Protein AF-A0A950A2V6-F1 (afdb_monomer_lite)

Secondary structure (DSSP, 8-state):
--------------SSHHHHHHHHHHHHHHHHHHHHHHHHHHHHHHHHHHHHHHHT--TTTHHHHHHHHHHHHHHHHHHHHHHHHHHHHHHHHHHHHHHHHHTT-

Structure (mmCIF, N/CA/C/O backbone):
data_AF-A0A950A2V6-F1
#
_entry.id   AF-A0A950A2V6-F1
#
loop_
_atom_site.group_PDB
_atom_site.id
_atom_site.type_symbol
_atom_site.label_atom_id
_atom_site.label_alt_id
_atom_site.label_comp_id
_atom_site.label_asym_id
_atom_site.label_entity_id
_atom_site.label_seq_id
_atom_site.pdbx_PDB_ins_code
_atom_site.Cartn_x
_atom_site.Cartn_y
_atom_site.Cartn_z
_atom_site.occupancy
_atom_site.B_iso_or_equiv
_atom_site.auth_seq_id
_atom_site.auth_comp_id
_atom_site.auth_asym_id
_atom_site.auth_atom_id
_atom_site.pdbx_PDB_model_num
ATOM 1 N N . MET A 1 1 ? 24.498 -22.692 -69.849 1.00 41.06 1 MET A N 1
ATOM 2 C CA . MET A 1 1 ? 24.237 -21.245 -69.707 1.00 41.06 1 MET A CA 1
ATOM 3 C C . MET A 1 1 ? 23.191 -21.076 -68.625 1.00 41.06 1 MET A C 1
ATOM 5 O O . MET A 1 1 ? 22.105 -21.621 -68.764 1.00 41.06 1 MET A O 1
ATOM 9 N N . SER A 1 2 ? 23.584 -20.435 -67.528 1.00 45.19 2 SER A N 1
ATOM 10 C CA . SER A 1 2 ? 22.786 -20.214 -66.322 1.00 45.19 2 SER A CA 1
ATOM 11 C C . SER A 1 2 ? 21.973 -18.928 -66.437 1.00 45.19 2 SER A C 1
ATOM 13 O O . SER A 1 2 ? 22.534 -17.907 -66.823 1.00 45.19 2 SER A O 1
ATOM 15 N N . THR A 1 3 ? 20.718 -18.944 -65.993 1.00 41.50 3 THR A N 1
ATOM 16 C CA . THR A 1 3 ? 19.979 -17.732 -65.599 1.00 41.50 3 THR A CA 1
ATOM 17 C C . THR A 1 3 ? 19.255 -17.979 -64.277 1.00 41.50 3 THR A C 1
ATOM 19 O O . THR A 1 3 ? 18.092 -18.351 -64.195 1.00 41.50 3 THR A O 1
ATOM 22 N N . GLN A 1 4 ? 20.085 -17.844 -63.249 1.00 45.59 4 GLN A N 1
ATOM 23 C CA . GLN A 1 4 ? 19.878 -17.379 -61.880 1.00 45.59 4 GLN A CA 1
ATOM 24 C C . GLN A 1 4 ? 18.468 -16.867 -61.505 1.00 45.59 4 GLN A C 1
ATOM 26 O O . GLN A 1 4 ? 18.016 -15.825 -61.976 1.00 45.59 4 GLN A O 1
ATOM 31 N N . GLN A 1 5 ? 17.845 -17.572 -60.554 1.00 48.12 5 GLN A N 1
ATOM 32 C CA . GLN A 1 5 ? 16.835 -17.054 -59.626 1.00 48.12 5 GLN A CA 1
ATOM 33 C C . GLN A 1 5 ? 17.381 -15.834 -58.872 1.00 48.12 5 GLN A C 1
ATOM 35 O O . GLN A 1 5 ? 18.461 -15.898 -58.284 1.00 48.12 5 GLN A O 1
ATOM 40 N N . GLN A 1 6 ? 16.603 -14.755 -58.832 1.00 49.12 6 GLN A N 1
ATOM 41 C CA . GLN A 1 6 ? 16.772 -13.684 -57.855 1.00 49.12 6 GLN A CA 1
ATOM 42 C C . GLN A 1 6 ? 15.519 -13.620 -56.987 1.00 49.12 6 GLN A C 1
ATOM 44 O O . GLN A 1 6 ? 14.565 -12.899 -57.267 1.00 49.12 6 GLN A O 1
ATOM 49 N N . ASP A 1 7 ? 15.558 -14.402 -55.907 1.00 48.59 7 ASP A N 1
ATOM 50 C CA . ASP A 1 7 ? 14.864 -14.063 -54.675 1.00 48.59 7 ASP A CA 1
ATOM 51 C C . ASP A 1 7 ? 15.346 -12.680 -54.235 1.00 48.59 7 ASP A C 1
ATOM 53 O O . ASP A 1 7 ? 16.523 -12.458 -53.952 1.00 48.59 7 ASP A O 1
ATOM 57 N N . SER A 1 8 ? 14.439 -11.717 -54.197 1.00 45.47 8 SER A N 1
ATOM 58 C CA . SER A 1 8 ? 14.677 -10.423 -53.564 1.00 45.47 8 SER A CA 1
ATOM 59 C C . SER A 1 8 ? 13.497 -10.123 -52.661 1.00 45.47 8 SER A C 1
ATOM 61 O O . SER A 1 8 ? 12.698 -9.224 -52.899 1.00 45.47 8 SER A O 1
ATOM 63 N N . THR A 1 9 ? 13.394 -10.916 -51.592 1.00 48.78 9 THR A N 1
ATOM 64 C CA . THR A 1 9 ? 12.633 -10.526 -50.405 1.00 48.78 9 THR A CA 1
ATOM 65 C C . THR A 1 9 ? 13.363 -9.337 -49.790 1.00 48.78 9 THR A C 1
ATOM 67 O O . THR A 1 9 ? 14.371 -9.492 -49.102 1.00 48.78 9 THR A O 1
ATOM 70 N N . THR A 1 10 ? 12.893 -8.127 -50.083 1.00 50.31 10 THR A N 1
ATOM 71 C CA . THR A 1 10 ? 13.409 -6.900 -49.480 1.00 50.31 10 THR A CA 1
ATOM 72 C C . THR A 1 10 ? 13.184 -6.955 -47.971 1.00 50.31 10 THR A C 1
ATOM 74 O O . THR A 1 10 ? 12.055 -6.915 -47.479 1.00 50.31 10 THR A O 1
ATOM 77 N N . ALA A 1 11 ? 14.285 -7.087 -47.233 1.00 53.66 11 ALA A N 1
ATOM 78 C CA . ALA A 1 11 ? 14.301 -7.106 -45.785 1.00 53.66 11 ALA A CA 1
ATOM 79 C C . ALA A 1 11 ? 13.727 -5.799 -45.212 1.00 53.66 11 ALA A C 1
ATOM 81 O O . ALA A 1 11 ? 14.139 -4.685 -45.532 1.00 53.66 11 ALA A O 1
ATOM 82 N N . ARG A 1 12 ? 12.747 -5.991 -44.336 1.00 51.25 12 ARG A N 1
ATOM 83 C CA . ARG A 1 12 ? 11.987 -5.007 -43.565 1.00 51.25 12 ARG A CA 1
ATOM 84 C C . ARG A 1 12 ? 12.910 -4.128 -42.693 1.00 51.25 12 ARG A C 1
ATOM 86 O O . ARG A 1 12 ? 13.778 -4.678 -42.013 1.00 51.25 12 ARG A O 1
ATOM 93 N N . PRO A 1 13 ? 12.711 -2.796 -42.597 1.00 47.12 13 PRO A N 1
ATOM 94 C CA . PRO A 1 13 ? 13.529 -1.948 -41.731 1.00 47.12 13 PRO A CA 1
ATOM 95 C C . PRO A 1 13 ? 13.161 -2.183 -40.256 1.00 47.12 13 PRO A C 1
ATOM 97 O O . PRO A 1 13 ? 12.172 -1.661 -39.747 1.00 47.12 13 PRO A O 1
ATOM 100 N N . ALA A 1 14 ? 13.953 -2.996 -39.554 1.00 53.59 14 ALA A N 1
ATOM 101 C CA . ALA A 1 14 ? 13.721 -3.386 -38.158 1.00 53.59 14 ALA A CA 1
ATOM 102 C C . ALA A 1 14 ? 14.255 -2.384 -37.107 1.00 53.59 14 ALA A C 1
ATOM 104 O O . ALA A 1 14 ? 14.213 -2.658 -35.907 1.00 53.59 14 ALA A O 1
ATOM 105 N N . THR A 1 15 ? 14.769 -1.222 -37.517 1.00 54.09 15 THR A N 1
ATOM 106 C CA . THR A 1 15 ? 15.577 -0.351 -36.643 1.00 54.09 15 THR A CA 1
ATOM 107 C C . THR A 1 15 ? 14.808 0.773 -35.941 1.00 54.09 15 THR A C 1
ATOM 109 O O . THR A 1 15 ? 15.254 1.235 -34.896 1.00 54.09 15 THR A O 1
ATOM 112 N N . ARG A 1 16 ? 13.616 1.175 -36.412 1.00 52.47 16 ARG A N 1
ATOM 113 C CA . ARG A 1 16 ? 12.831 2.269 -35.785 1.00 52.47 16 ARG A CA 1
ATOM 114 C C . ARG A 1 16 ? 11.909 1.844 -34.634 1.00 52.47 16 ARG A C 1
ATOM 116 O O . ARG A 1 16 ? 11.445 2.693 -33.883 1.00 52.47 16 ARG A O 1
ATOM 123 N N . THR A 1 17 ? 11.635 0.551 -34.463 1.00 58.06 17 THR A N 1
ATOM 124 C CA . THR A 1 17 ? 10.598 0.073 -33.522 1.00 58.06 17 THR A CA 1
ATOM 125 C C . THR A 1 17 ? 11.103 -0.121 -32.087 1.00 58.06 17 THR A C 1
ATOM 127 O O . THR A 1 17 ? 10.324 -0.057 -31.141 1.00 58.06 17 THR A O 1
ATOM 130 N N . ARG A 1 18 ? 12.407 -0.363 -31.902 1.00 62.12 18 ARG A N 1
ATOM 131 C CA . ARG A 1 18 ? 13.021 -0.618 -30.586 1.00 62.12 18 ARG A CA 1
ATOM 132 C C . ARG A 1 18 ? 13.015 0.587 -29.626 1.00 62.12 18 ARG A C 1
ATOM 134 O O . ARG A 1 18 ? 12.655 0.370 -28.471 1.00 62.12 18 ARG A O 1
ATOM 141 N N . PRO A 1 19 ? 13.364 1.822 -30.040 1.00 68.88 19 PRO A N 1
ATOM 142 C CA . PRO A 1 19 ? 13.375 2.964 -29.120 1.00 68.88 19 PRO A CA 1
ATOM 143 C C . PRO A 1 19 ? 11.971 3.345 -28.640 1.00 68.88 19 PRO A C 1
ATOM 145 O O . PRO A 1 19 ? 11.788 3.629 -27.462 1.00 68.88 19 PRO A O 1
ATOM 148 N N . ARG A 1 20 ? 10.960 3.246 -29.513 1.00 77.88 20 ARG A N 1
ATOM 149 C CA . ARG A 1 20 ? 9.561 3.522 -29.158 1.00 77.88 20 ARG A CA 1
ATOM 150 C C . ARG A 1 20 ? 9.019 2.552 -28.104 1.00 77.88 20 ARG A C 1
ATOM 152 O O . ARG A 1 20 ? 8.434 2.989 -27.127 1.00 77.88 20 ARG A O 1
ATOM 159 N N . LYS A 1 21 ? 9.309 1.253 -28.243 1.00 81.62 21 LYS A N 1
ATOM 160 C CA . LYS A 1 21 ? 8.933 0.241 -27.240 1.00 81.62 21 LYS A CA 1
ATOM 161 C C . LYS A 1 21 ? 9.598 0.466 -25.880 1.00 81.62 21 LYS A C 1
ATOM 163 O O . LYS A 1 21 ? 8.987 0.198 -24.857 1.00 81.62 21 LYS A O 1
ATOM 168 N N . ARG A 1 22 ? 10.852 0.936 -25.854 1.00 80.81 22 ARG A N 1
ATOM 169 C CA . ARG A 1 22 ? 11.551 1.258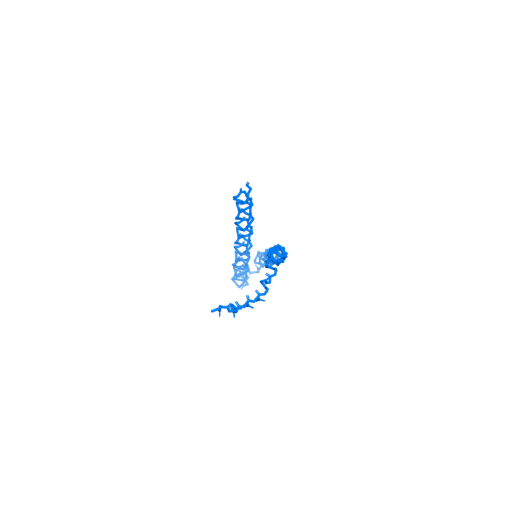 -24.596 1.00 80.81 22 ARG A CA 1
ATOM 170 C C . ARG A 1 22 ? 10.937 2.473 -23.901 1.00 80.81 22 ARG A C 1
ATOM 172 O O . ARG A 1 22 ? 10.790 2.440 -22.687 1.00 80.81 22 ARG A O 1
ATOM 179 N N . LEU A 1 23 ? 10.555 3.493 -24.670 1.00 80.75 23 LEU A N 1
ATOM 180 C CA . LEU A 1 23 ? 9.843 4.659 -24.149 1.00 80.75 23 LEU A CA 1
ATOM 181 C C . LEU A 1 23 ? 8.474 4.268 -23.571 1.00 80.75 23 LEU A C 1
ATOM 183 O O . LEU A 1 23 ? 8.193 4.592 -22.426 1.00 80.75 23 LEU A O 1
ATOM 187 N N . GLU A 1 24 ? 7.681 3.487 -24.310 1.00 85.94 24 GLU A N 1
ATOM 188 C CA . GLU A 1 24 ? 6.375 2.990 -23.845 1.00 85.94 24 GLU A CA 1
ATOM 189 C C . GLU A 1 24 ? 6.500 2.179 -22.539 1.00 85.94 24 GLU A C 1
ATOM 191 O O . GLU A 1 24 ? 5.691 2.333 -21.627 1.00 85.94 24 GLU A O 1
ATOM 196 N N . LEU A 1 25 ? 7.540 1.345 -22.404 1.00 86.38 25 LEU A N 1
ATOM 197 C CA . LEU A 1 25 ? 7.812 0.605 -21.166 1.00 86.38 25 LEU A CA 1
ATOM 198 C C . LEU A 1 25 ? 8.202 1.520 -19.998 1.00 86.38 25 LEU A C 1
ATOM 200 O O . LEU A 1 25 ? 7.766 1.276 -18.876 1.00 86.38 25 LEU A O 1
ATOM 204 N N . ALA A 1 26 ? 8.993 2.565 -20.247 1.00 85.44 26 ALA A N 1
ATOM 205 C CA . ALA A 1 26 ? 9.351 3.541 -19.220 1.00 85.44 26 ALA A CA 1
ATOM 206 C C . ALA A 1 26 ? 8.117 4.319 -18.733 1.00 85.44 26 ALA A C 1
ATOM 208 O O . ALA A 1 26 ? 7.920 4.466 -17.531 1.00 85.44 26 ALA A O 1
ATOM 209 N N . GLU A 1 27 ? 7.242 4.741 -19.648 1.00 88.19 27 GLU A N 1
ATOM 210 C CA . GLU A 1 27 ? 5.976 5.408 -19.319 1.00 88.19 27 GLU A CA 1
ATOM 211 C C . GLU A 1 27 ? 5.016 4.498 -18.536 1.00 88.19 27 GLU A C 1
ATOM 213 O O . GLU A 1 27 ? 4.295 4.958 -17.651 1.00 88.19 27 GLU A O 1
ATOM 218 N N . ILE A 1 28 ? 4.978 3.198 -18.847 1.00 91.50 28 ILE A N 1
ATOM 219 C CA . ILE A 1 28 ? 4.236 2.212 -18.045 1.00 91.50 28 ILE A CA 1
ATOM 220 C C . ILE A 1 28 ? 4.858 2.083 -16.650 1.00 91.50 28 ILE A C 1
ATOM 222 O O . ILE A 1 28 ? 4.127 2.098 -15.666 1.00 91.50 28 ILE A O 1
ATOM 226 N N . GLY A 1 29 ? 6.187 2.000 -16.552 1.00 91.81 29 GLY A N 1
ATOM 227 C CA . GLY A 1 29 ? 6.894 1.892 -15.275 1.00 91.81 29 GLY A CA 1
ATOM 228 C C . GLY A 1 29 ? 6.649 3.084 -14.346 1.00 91.81 29 GLY A C 1
ATOM 229 O O . GLY A 1 29 ? 6.373 2.878 -13.170 1.00 91.81 29 GLY A O 1
ATOM 230 N N . ILE A 1 30 ? 6.680 4.311 -14.879 1.00 91.00 30 ILE A N 1
ATOM 231 C CA . ILE A 1 30 ? 6.375 5.532 -14.112 1.00 91.00 30 ILE A CA 1
ATOM 232 C C . ILE A 1 30 ? 4.942 5.480 -13.577 1.00 91.00 30 ILE A C 1
ATOM 234 O O . ILE A 1 30 ? 4.733 5.664 -12.384 1.00 91.00 30 ILE A O 1
ATOM 238 N N . ARG A 1 31 ? 3.964 5.141 -14.428 1.00 95.19 31 ARG A N 1
ATOM 239 C CA . ARG A 1 31 ? 2.564 5.032 -13.993 1.00 95.19 31 ARG A CA 1
ATOM 240 C C . ARG A 1 31 ? 2.367 3.979 -12.906 1.00 95.19 31 ARG A C 1
ATOM 242 O O . ARG A 1 31 ? 1.652 4.239 -11.949 1.00 95.19 31 ARG A O 1
ATOM 249 N N . LEU A 1 32 ? 3.020 2.822 -13.021 1.00 96.12 32 LEU A N 1
ATOM 250 C CA . LEU A 1 32 ? 2.954 1.780 -11.993 1.00 96.12 32 LEU A CA 1
ATOM 251 C C . LEU A 1 32 ? 3.565 2.237 -10.662 1.00 96.12 32 LEU A C 1
ATOM 253 O O . LEU A 1 32 ? 3.025 1.911 -9.609 1.00 96.12 32 LEU A O 1
ATOM 257 N N . LEU A 1 33 ? 4.670 2.989 -10.698 1.00 96.44 33 LEU A N 1
ATOM 258 C CA . LEU A 1 33 ? 5.276 3.574 -9.499 1.00 96.44 33 LEU A CA 1
ATOM 259 C C . LEU A 1 33 ? 4.351 4.598 -8.837 1.00 96.44 33 LEU A C 1
ATOM 261 O O . LEU A 1 33 ? 4.157 4.534 -7.625 1.00 96.44 33 LEU A O 1
ATOM 265 N N . ASP A 1 34 ? 3.758 5.495 -9.624 1.00 97.50 34 ASP A N 1
ATOM 266 C CA . ASP A 1 34 ? 2.817 6.500 -9.124 1.00 97.50 34 ASP A CA 1
ATOM 267 C C . ASP A 1 34 ? 1.577 5.834 -8.508 1.00 97.50 34 ASP A C 1
ATOM 269 O O . ASP A 1 34 ? 1.166 6.174 -7.398 1.00 97.50 34 ASP A O 1
ATOM 273 N N . GLU A 1 35 ? 1.004 4.836 -9.187 1.00 98.06 35 GLU A N 1
ATOM 274 C CA . GLU A 1 35 ? -0.134 4.065 -8.679 1.00 98.06 35 GLU A CA 1
ATOM 275 C C . GLU A 1 35 ? 0.212 3.333 -7.375 1.00 98.06 35 GLU A C 1
ATOM 277 O O . GLU A 1 35 ? -0.545 3.414 -6.407 1.00 98.06 35 GLU A O 1
ATOM 282 N N . ALA A 1 36 ? 1.366 2.663 -7.310 1.00 98.25 36 ALA A N 1
ATOM 283 C CA . ALA A 1 36 ? 1.812 1.979 -6.099 1.00 98.25 36 ALA A CA 1
ATOM 284 C C . ALA A 1 36 ? 2.067 2.952 -4.942 1.00 98.25 36 ALA A C 1
ATOM 286 O O . ALA A 1 36 ? 1.729 2.647 -3.797 1.00 98.25 36 ALA A O 1
ATOM 287 N N . HIS A 1 37 ? 2.602 4.139 -5.233 1.00 98.25 37 HIS A N 1
ATOM 288 C CA . HIS A 1 37 ? 2.798 5.187 -4.239 1.00 98.25 37 HIS A CA 1
ATOM 289 C C . HIS A 1 37 ? 1.465 5.668 -3.658 1.00 98.25 37 HIS A C 1
ATOM 291 O O . HIS A 1 37 ? 1.314 5.719 -2.439 1.00 98.25 37 HIS A O 1
ATOM 297 N N . VAL A 1 38 ? 0.470 5.936 -4.510 1.00 98.56 38 VAL A N 1
ATOM 298 C CA . VAL A 1 38 ? -0.878 6.336 -4.076 1.00 98.56 38 VAL A CA 1
ATOM 299 C C . VAL A 1 38 ? -1.558 5.232 -3.260 1.00 98.56 38 VAL A C 1
ATOM 301 O O . VAL A 1 38 ? -2.208 5.517 -2.252 1.00 98.56 38 VAL A O 1
ATOM 304 N N . VAL A 1 39 ? -1.413 3.965 -3.662 1.00 98.62 39 VAL A N 1
ATOM 305 C CA . VAL A 1 39 ? -1.957 2.821 -2.912 1.00 98.62 39 VAL A CA 1
ATOM 306 C C . VAL A 1 39 ? -1.316 2.714 -1.529 1.00 98.62 39 VAL A C 1
ATOM 308 O O . VAL A 1 39 ? -2.038 2.520 -0.550 1.00 98.62 39 VAL A O 1
ATOM 311 N N . TRP A 1 40 ? 0.006 2.874 -1.433 1.00 98.69 40 TRP A N 1
ATOM 312 C CA . TRP A 1 40 ? 0.709 2.875 -0.152 1.00 98.69 40 TRP A CA 1
ATOM 313 C C . TRP A 1 40 ? 0.264 4.033 0.748 1.00 98.69 40 TRP A C 1
ATOM 315 O O . TRP A 1 40 ? -0.145 3.769 1.874 1.00 98.69 40 TRP A O 1
ATOM 325 N N . GLN A 1 41 ? 0.223 5.270 0.243 1.00 98.75 41 GLN A N 1
ATOM 326 C CA . GLN A 1 41 ? -0.243 6.434 1.015 1.00 98.75 41 GLN A CA 1
ATOM 327 C C . GLN A 1 41 ? -1.671 6.259 1.540 1.00 98.75 41 GLN A C 1
ATOM 329 O O . GLN A 1 41 ? -1.987 6.611 2.674 1.00 98.75 41 GLN A O 1
ATOM 334 N N . ARG A 1 42 ? -2.562 5.688 0.723 1.00 98.69 42 ARG A N 1
ATOM 335 C CA . ARG A 1 42 ? -3.925 5.394 1.166 1.00 98.69 42 ARG A CA 1
ATOM 336 C C . ARG A 1 42 ? -3.945 4.346 2.279 1.00 98.69 42 ARG A C 1
ATOM 338 O O . ARG A 1 42 ? -4.715 4.485 3.223 1.00 98.69 42 ARG A O 1
ATOM 345 N N . ALA A 1 43 ? -3.131 3.299 2.159 1.00 98.69 43 ALA A N 1
ATOM 346 C CA . ALA A 1 43 ? -3.048 2.254 3.171 1.00 98.69 43 ALA A CA 1
ATOM 347 C C . ALA A 1 43 ? -2.433 2.764 4.487 1.00 98.69 43 ALA A C 1
ATOM 349 O O . ALA A 1 43 ? -2.905 2.368 5.549 1.00 98.69 43 ALA A O 1
ATOM 350 N N . GLU A 1 44 ? -1.445 3.661 4.414 1.00 98.69 44 GLU A N 1
ATOM 351 C CA . GLU A 1 44 ? -0.870 4.382 5.560 1.00 98.69 44 GLU A CA 1
ATOM 352 C C . GLU A 1 44 ? -1.951 5.200 6.275 1.00 98.69 44 GLU A C 1
ATOM 354 O O . GLU A 1 44 ? -2.199 4.994 7.461 1.00 98.69 44 GLU A O 1
ATOM 359 N N . PHE A 1 45 ? -2.701 6.020 5.536 1.00 98.62 45 PHE A N 1
ATOM 360 C CA . PHE A 1 45 ? -3.804 6.798 6.099 1.00 98.62 45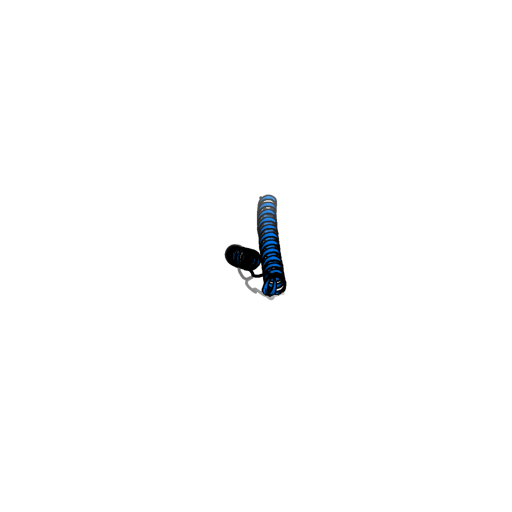 PHE A CA 1
ATOM 361 C C . PHE A 1 45 ? -4.887 5.918 6.752 1.00 98.62 45 PHE A C 1
ATOM 363 O O . PHE A 1 45 ? -5.329 6.180 7.872 1.00 98.62 45 PHE A O 1
ATOM 370 N N . ASP A 1 46 ? -5.304 4.832 6.090 1.00 98.62 46 ASP A N 1
ATOM 371 C CA . ASP A 1 46 ? -6.271 3.881 6.654 1.00 98.62 46 ASP A CA 1
ATOM 372 C C . ASP A 1 46 ? -5.731 3.201 7.934 1.00 98.62 46 ASP A C 1
ATOM 374 O O . ASP A 1 46 ? -6.502 2.891 8.849 1.00 98.62 46 ASP A O 1
ATOM 378 N N . CYS A 1 47 ? -4.417 2.958 8.010 1.00 98.62 47 CYS A N 1
ATOM 379 C CA . CYS A 1 47 ? -3.740 2.404 9.182 1.00 98.62 47 CYS A CA 1
ATOM 380 C C . CYS A 1 47 ? -3.734 3.392 10.352 1.00 98.62 47 CYS A C 1
ATOM 382 O O . CYS A 1 47 ? -4.111 3.014 11.465 1.00 98.62 47 CYS A O 1
ATOM 384 N N . GLU A 1 48 ? -3.402 4.658 10.096 1.00 98.56 48 GLU A N 1
ATOM 385 C CA . GLU A 1 48 ? -3.449 5.737 11.087 1.00 98.56 48 GLU A CA 1
ATOM 386 C C . GLU A 1 48 ? -4.859 5.910 11.666 1.00 98.56 48 GLU A C 1
ATOM 388 O O . GLU A 1 48 ? -5.032 5.936 12.888 1.00 98.56 48 GLU A O 1
ATOM 393 N N . LEU A 1 49 ? -5.887 5.921 10.811 1.00 98.44 49 LEU A N 1
ATOM 394 C CA . LEU A 1 49 ? -7.282 5.988 11.255 1.00 98.44 49 LEU A CA 1
ATOM 395 C C . LEU A 1 49 ? -7.677 4.784 12.118 1.00 98.44 49 LEU A C 1
ATOM 397 O O . LEU A 1 49 ? -8.392 4.924 13.115 1.00 98.44 49 LEU A O 1
ATOM 401 N N . ALA A 1 50 ? -7.230 3.583 11.750 1.00 98.31 50 ALA A N 1
ATOM 402 C CA . ALA A 1 50 ? -7.517 2.383 12.525 1.00 98.31 50 ALA A CA 1
ATOM 403 C C . ALA A 1 50 ? -6.781 2.380 13.877 1.00 98.31 50 ALA A C 1
ATOM 405 O O . ALA A 1 50 ? -7.348 1.930 14.878 1.00 98.31 50 ALA A O 1
ATOM 406 N N . LEU A 1 51 ? -5.556 2.914 13.921 1.00 98.19 51 LEU A N 1
ATOM 407 C CA . LEU A 1 51 ? -4.777 3.099 15.143 1.00 98.19 51 LEU A CA 1
ATOM 408 C C . LEU A 1 51 ? -5.472 4.077 16.093 1.00 98.19 51 LEU A C 1
ATOM 410 O O . LEU A 1 51 ? -5.677 3.753 17.264 1.00 98.19 51 LEU A O 1
ATOM 414 N N . GLU A 1 52 ? -5.894 5.238 15.590 1.00 98.12 52 GLU A N 1
ATOM 415 C CA . GLU A 1 52 ? -6.644 6.220 16.373 1.00 98.12 52 GLU A CA 1
ATOM 416 C C . GLU A 1 52 ? -7.952 5.619 16.905 1.00 98.12 52 GLU A C 1
ATOM 418 O O . GLU A 1 52 ? -8.248 5.712 18.099 1.00 98.12 52 GLU A O 1
ATOM 423 N N . ALA A 1 53 ? -8.705 4.913 16.058 1.00 97.69 53 ALA A N 1
ATOM 424 C CA . ALA A 1 53 ? -9.945 4.257 16.462 1.00 97.69 53 ALA A CA 1
ATOM 425 C C . ALA A 1 53 ? -9.736 3.190 17.549 1.00 97.69 53 ALA A C 1
ATOM 427 O O . ALA A 1 53 ? -10.621 2.991 18.383 1.00 97.69 53 ALA A O 1
ATOM 428 N N . TRP A 1 54 ? -8.595 2.493 17.552 1.00 97.75 54 TRP A N 1
ATOM 429 C CA . TRP A 1 54 ? -8.235 1.569 18.626 1.00 97.75 54 TRP A CA 1
ATOM 430 C C . TRP A 1 54 ? -7.889 2.304 19.922 1.00 97.75 54 TRP A C 1
ATOM 432 O O . TRP A 1 54 ? -8.407 1.924 20.973 1.00 97.75 54 TRP A O 1
ATOM 442 N N . TYR A 1 55 ? -7.102 3.380 19.856 1.00 96.38 55 TYR A N 1
ATOM 443 C CA . TYR A 1 55 ? -6.777 4.196 21.030 1.00 96.38 55 TYR A CA 1
ATOM 444 C C . TYR A 1 55 ? -8.014 4.805 21.696 1.00 96.38 55 TYR A C 1
ATOM 446 O O . TYR A 1 55 ? -8.089 4.852 22.922 1.00 96.38 55 TYR A O 1
ATOM 454 N N . GLN A 1 56 ? -8.998 5.235 20.904 1.00 97.12 56 GLN A N 1
ATOM 455 C CA . GLN A 1 56 ? -10.247 5.816 21.406 1.00 97.12 56 GLN A CA 1
ATOM 456 C C . GLN A 1 56 ? -11.308 4.764 21.779 1.00 97.12 56 GLN A C 1
ATOM 458 O O . GLN A 1 56 ? -12.404 5.105 22.234 1.00 97.12 56 GLN A O 1
ATOM 463 N N . ALA A 1 57 ? -11.032 3.473 21.578 1.00 95.88 57 ALA A N 1
ATOM 464 C CA . ALA A 1 57 ? -12.004 2.420 21.827 1.00 95.88 57 ALA A CA 1
ATOM 465 C C . ALA A 1 57 ? -12.254 2.214 23.327 1.00 95.88 57 ALA A C 1
ATOM 467 O O . ALA A 1 57 ? -11.332 2.119 24.136 1.00 95.88 57 ALA A O 1
ATOM 468 N N . SER A 1 58 ? -13.522 2.015 23.698 1.00 94.81 58 SER A N 1
ATOM 469 C CA . SER A 1 58 ? -13.843 1.497 25.033 1.00 94.81 58 SER A CA 1
ATOM 470 C C . SER A 1 58 ? -13.227 0.101 25.240 1.00 94.81 58 SER A C 1
ATOM 472 O O . SER A 1 58 ? -13.089 -0.648 24.266 1.00 94.81 58 SER A O 1
ATOM 474 N N . PRO A 1 59 ? -12.957 -0.331 26.488 1.00 91.50 59 PRO A N 1
ATOM 475 C CA . PRO A 1 59 ? -12.385 -1.654 26.759 1.00 91.50 59 PRO A CA 1
ATOM 476 C C . PRO A 1 59 ? -13.168 -2.815 26.129 1.00 91.50 59 PRO A C 1
ATOM 478 O O . PRO A 1 59 ? -12.573 -3.793 25.692 1.00 91.50 59 PRO A O 1
ATOM 481 N N . ARG A 1 60 ? -14.499 -2.688 26.017 1.00 90.69 60 ARG A N 1
ATOM 482 C CA . ARG A 1 60 ? -15.369 -3.706 25.403 1.00 90.69 60 ARG A CA 1
ATOM 483 C C . ARG A 1 60 ? -15.201 -3.829 23.886 1.00 90.69 60 ARG A C 1
ATOM 485 O O . ARG A 1 60 ? -15.473 -4.890 23.350 1.00 90.69 60 ARG A O 1
ATOM 492 N N . ALA A 1 61 ? -14.780 -2.759 23.212 1.00 89.75 61 ALA A N 1
ATOM 493 C CA . ALA A 1 61 ? -14.565 -2.726 21.763 1.00 89.75 61 ALA A CA 1
ATOM 494 C C . ALA A 1 61 ? -13.074 -2.793 21.379 1.00 89.75 61 ALA A C 1
ATOM 496 O O . ALA A 1 61 ? -12.745 -2.844 20.195 1.00 89.75 61 ALA A O 1
ATOM 497 N N . SER A 1 62 ? -12.168 -2.765 22.363 1.00 91.69 62 SER A N 1
ATOM 498 C CA . SER A 1 62 ? -10.727 -2.621 22.136 1.00 91.69 62 SER A CA 1
ATOM 499 C C . SER A 1 62 ? -10.142 -3.778 21.323 1.00 91.69 62 SER A C 1
ATOM 501 O O . SER A 1 62 ? -9.344 -3.536 20.423 1.00 91.69 62 SER A O 1
ATOM 503 N N . THR A 1 63 ? -10.587 -5.018 21.557 1.00 95.50 63 THR A N 1
ATOM 504 C CA . THR A 1 63 ? -10.102 -6.198 20.821 1.00 95.50 63 THR A CA 1
ATOM 505 C C . THR A 1 63 ? -10.431 -6.133 19.329 1.00 95.50 63 THR A C 1
ATOM 507 O O . THR A 1 63 ? -9.534 -6.286 18.505 1.00 95.50 63 THR A O 1
ATOM 510 N N . ASP A 1 64 ? -11.680 -5.846 18.960 1.00 95.62 64 ASP A N 1
ATOM 511 C CA . ASP A 1 64 ? -12.084 -5.779 17.547 1.00 95.62 64 ASP A CA 1
ATOM 512 C C . ASP A 1 64 ? -11.399 -4.616 16.816 1.00 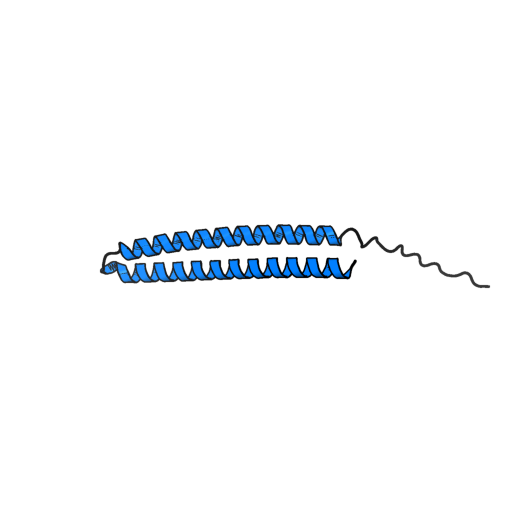95.62 64 ASP A C 1
ATOM 514 O O . ASP A 1 64 ? -10.993 -4.733 15.655 1.00 95.62 64 ASP A O 1
ATOM 518 N N . ARG A 1 65 ? -11.223 -3.484 17.510 1.00 97.06 65 ARG A N 1
ATOM 519 C CA . ARG A 1 65 ? -10.512 -2.318 16.970 1.00 97.06 65 ARG A CA 1
ATOM 520 C C . ARG A 1 65 ? -9.019 -2.585 16.811 1.00 97.06 65 ARG A C 1
ATOM 522 O O . ARG A 1 65 ? -8.461 -2.218 15.782 1.00 97.06 65 ARG A O 1
ATOM 529 N N . TYR A 1 66 ? -8.405 -3.302 17.749 1.00 97.31 66 TYR A N 1
ATOM 530 C CA . TYR A 1 66 ? -7.027 -3.767 17.621 1.00 97.31 66 TYR A CA 1
ATOM 531 C C . TYR A 1 66 ? -6.847 -4.689 16.408 1.00 97.31 66 TYR A C 1
ATOM 533 O O . TYR A 1 66 ? -5.922 -4.496 15.624 1.00 97.31 66 TYR A O 1
ATOM 541 N N . LEU A 1 67 ? -7.748 -5.658 16.207 1.00 98.00 67 LEU A N 1
ATOM 542 C CA . LEU A 1 67 ? -7.699 -6.543 15.037 1.00 98.00 67 LEU A CA 1
ATOM 543 C C . LEU A 1 67 ? -7.876 -5.768 13.723 1.00 98.00 67 LEU A C 1
ATOM 545 O O . LEU A 1 67 ? -7.183 -6.046 12.745 1.00 98.00 67 LEU A O 1
ATOM 549 N N . SER A 1 68 ? -8.752 -4.762 13.715 1.00 97.88 68 SER A N 1
ATOM 550 C CA . SER A 1 68 ? -8.946 -3.876 12.561 1.00 97.88 68 SER A CA 1
ATOM 551 C C . SER A 1 68 ? -7.682 -3.073 12.237 1.00 97.88 68 SER A C 1
ATOM 553 O O . SER A 1 68 ? -7.280 -3.016 11.076 1.00 97.88 68 SER A O 1
ATOM 555 N N . TYR A 1 69 ? -7.024 -2.514 13.259 1.00 98.38 69 TYR A N 1
ATOM 556 C CA . TYR A 1 69 ? -5.728 -1.844 13.129 1.00 98.38 69 TYR A CA 1
ATOM 557 C C . TYR A 1 69 ? -4.651 -2.788 12.590 1.00 98.38 69 TYR A C 1
ATOM 559 O O . TYR A 1 69 ? -3.980 -2.459 11.617 1.00 98.38 69 TYR A O 1
ATOM 567 N N . ARG A 1 70 ? -4.529 -3.998 13.145 1.00 98.56 70 ARG A N 1
ATOM 568 C CA . ARG A 1 70 ? -3.569 -5.005 12.667 1.00 98.56 70 ARG A CA 1
ATOM 569 C C . ARG A 1 70 ? -3.768 -5.334 11.189 1.00 98.56 70 ARG A C 1
ATOM 571 O O . ARG A 1 70 ? -2.798 -5.354 10.442 1.00 98.56 70 ARG A O 1
ATOM 578 N N . ALA A 1 71 ? -5.012 -5.522 10.758 1.00 98.56 71 ALA A N 1
ATOM 579 C CA . ALA A 1 71 ? -5.315 -5.777 9.354 1.00 98.56 71 ALA A CA 1
ATOM 580 C C . ALA A 1 71 ? -4.998 -4.574 8.446 1.00 98.56 71 ALA A C 1
ATOM 582 O O . ALA A 1 71 ? -4.642 -4.769 7.286 1.00 98.56 71 ALA A O 1
ATOM 583 N N . ALA A 1 72 ? -5.152 -3.340 8.938 1.00 98.50 72 ALA A N 1
ATOM 584 C CA . ALA A 1 72 ? -4.758 -2.140 8.202 1.00 98.50 72 ALA A CA 1
ATOM 585 C C . ALA A 1 72 ? -3.230 -2.030 8.078 1.00 98.50 72 ALA A C 1
ATOM 587 O O . ALA A 1 72 ? -2.733 -1.843 6.970 1.00 98.50 72 ALA A O 1
ATOM 588 N N . LEU A 1 73 ? -2.500 -2.284 9.167 1.00 98.69 73 LEU A N 1
ATOM 589 C CA . LEU A 1 73 ? -1.038 -2.322 9.186 1.00 98.69 73 LEU A CA 1
ATOM 590 C C . LEU A 1 73 ? -0.473 -3.383 8.231 1.00 98.69 73 LEU A C 1
ATOM 592 O O . LEU A 1 73 ? 0.486 -3.126 7.509 1.00 98.69 73 LEU A O 1
ATOM 596 N N . ASP A 1 74 ? -1.078 -4.572 8.179 1.00 98.75 74 ASP A N 1
ATOM 597 C CA . ASP A 1 74 ? -0.645 -5.622 7.252 1.00 98.75 74 ASP A CA 1
ATOM 598 C C . ASP A 1 74 ? -0.817 -5.185 5.780 1.00 98.75 74 ASP A C 1
ATOM 600 O O . ASP A 1 74 ? 0.036 -5.489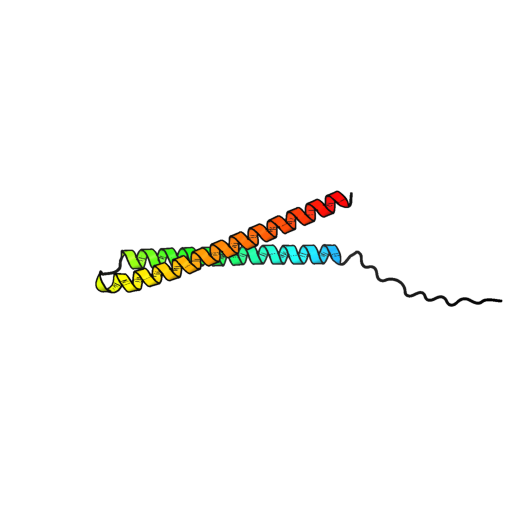 4.941 1.00 98.75 74 ASP A O 1
ATOM 604 N N . ARG A 1 75 ? -1.885 -4.434 5.458 1.00 98.62 75 ARG A N 1
ATOM 605 C CA . ARG A 1 75 ? -2.109 -3.870 4.112 1.00 98.62 75 ARG A CA 1
ATOM 606 C C . ARG A 1 75 ? -1.123 -2.756 3.778 1.00 98.62 75 ARG A C 1
ATOM 608 O O . ARG A 1 75 ? -0.595 -2.751 2.670 1.00 98.62 75 ARG A O 1
ATOM 615 N N . GLU A 1 76 ? -0.858 -1.853 4.717 1.00 98.69 76 GLU A N 1
ATOM 616 C CA . GLU A 1 76 ? 0.153 -0.802 4.568 1.00 98.69 76 GLU A CA 1
ATOM 617 C C . GLU A 1 76 ? 1.529 -1.409 4.274 1.00 98.69 76 GLU A C 1
ATOM 619 O O . GLU A 1 76 ? 2.167 -1.057 3.283 1.00 98.69 76 GLU A O 1
ATOM 624 N N . GLN A 1 77 ? 1.952 -2.397 5.067 1.00 98.69 77 GLN A N 1
ATOM 625 C CA . GLN A 1 77 ? 3.229 -3.081 4.864 1.00 98.69 77 GLN A CA 1
ATOM 626 C C . GLN A 1 77 ? 3.292 -3.836 3.536 1.00 98.69 77 GLN A C 1
ATOM 628 O O . GLN A 1 77 ? 4.358 -3.915 2.925 1.00 98.69 77 GLN A O 1
ATOM 633 N N . ALA A 1 78 ? 2.184 -4.433 3.092 1.00 98.69 78 ALA A N 1
ATOM 634 C CA . ALA A 1 78 ? 2.122 -5.066 1.780 1.00 98.69 78 ALA A CA 1
ATOM 635 C C . ALA A 1 78 ? 2.318 -4.030 0.662 1.00 98.69 78 ALA A C 1
ATOM 637 O O . ALA A 1 78 ? 3.184 -4.222 -0.189 1.00 98.69 78 ALA A O 1
ATOM 638 N N . ALA A 1 79 ? 1.602 -2.905 0.721 1.00 98.56 79 ALA A N 1
ATOM 639 C CA . ALA A 1 79 ? 1.724 -1.828 -0.257 1.00 98.56 79 ALA A CA 1
ATOM 640 C C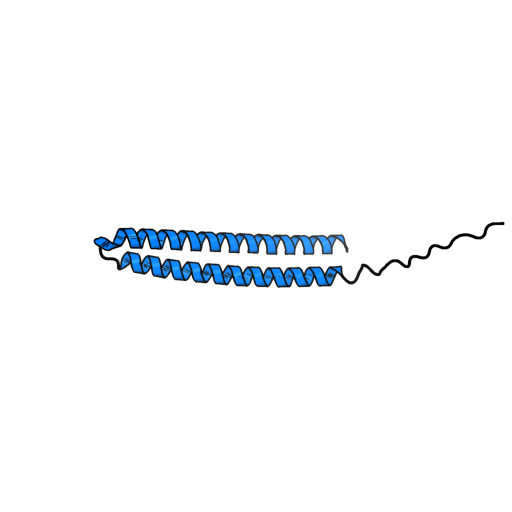 . ALA A 1 79 ? 3.129 -1.198 -0.268 1.00 98.56 79 ALA A C 1
ATOM 642 O O . ALA A 1 79 ? 3.681 -0.952 -1.338 1.00 98.56 79 ALA A O 1
ATOM 643 N N . ALA A 1 80 ? 3.746 -1.013 0.903 1.00 98.56 80 ALA A N 1
ATOM 644 C CA . ALA A 1 80 ? 5.115 -0.515 1.018 1.00 98.56 80 ALA A CA 1
ATOM 645 C C . ALA A 1 80 ? 6.128 -1.456 0.341 1.00 98.56 80 ALA A C 1
ATOM 647 O O . ALA A 1 80 ? 6.986 -1.004 -0.416 1.00 98.56 80 ALA A O 1
ATOM 648 N N . ARG A 1 81 ? 6.002 -2.775 0.556 1.00 98.69 81 ARG A N 1
ATOM 649 C CA . ARG A 1 81 ? 6.864 -3.780 -0.094 1.00 98.69 81 ARG A CA 1
ATOM 650 C C . ARG A 1 81 ? 6.666 -3.819 -1.606 1.00 98.69 81 ARG A C 1
ATOM 652 O O . ARG A 1 81 ? 7.629 -4.029 -2.338 1.00 98.69 81 ARG A O 1
ATOM 659 N N . ASP A 1 82 ? 5.437 -3.650 -2.080 1.00 98.31 82 ASP A N 1
ATOM 660 C CA . ASP A 1 82 ? 5.157 -3.615 -3.516 1.00 98.31 82 ASP A CA 1
ATOM 661 C C . ASP A 1 82 ? 5.749 -2.357 -4.170 1.00 98.31 82 ASP A C 1
ATOM 663 O O . ASP A 1 82 ? 6.376 -2.459 -5.227 1.00 98.31 82 ASP A O 1
ATOM 667 N N . LEU A 1 83 ? 5.646 -1.198 -3.510 1.00 98.00 83 LEU A N 1
ATOM 668 C CA . LEU A 1 83 ? 6.299 0.037 -3.948 1.00 98.00 83 LEU A CA 1
ATOM 669 C C . LEU A 1 83 ? 7.828 -0.112 -3.997 1.00 98.00 83 LEU A C 1
ATOM 671 O O . LEU A 1 83 ? 8.439 0.239 -5.006 1.00 98.00 83 LEU A O 1
ATOM 675 N N . GLU A 1 84 ? 8.442 -0.672 -2.950 1.00 98.06 84 GLU A N 1
ATOM 676 C CA . GLU A 1 84 ? 9.889 -0.926 -2.889 1.00 98.06 84 GLU A CA 1
ATOM 677 C C . GLU A 1 84 ? 10.350 -1.825 -4.048 1.00 98.06 84 GLU A C 1
ATOM 679 O O . GLU A 1 84 ? 11.285 -1.484 -4.776 1.00 98.06 84 GLU A O 1
ATOM 684 N N . ARG A 1 85 ? 9.630 -2.925 -4.304 1.00 97.00 85 ARG A N 1
ATOM 685 C CA . ARG A 1 85 ? 9.924 -3.837 -5.422 1.00 97.00 85 ARG A CA 1
ATOM 686 C C . ARG A 1 85 ? 9.844 -3.152 -6.781 1.00 97.00 85 ARG A C 1
ATOM 688 O O . ARG A 1 85 ? 10.673 -3.424 -7.649 1.00 97.00 85 ARG A O 1
ATOM 695 N N . LEU A 1 86 ? 8.845 -2.295 -6.994 1.00 96.38 86 LEU A N 1
ATOM 696 C CA . LEU A 1 86 ? 8.714 -1.546 -8.246 1.00 96.38 86 LEU A CA 1
ATOM 697 C C . LEU A 1 86 ? 9.860 -0.549 -8.420 1.00 96.38 86 LEU A C 1
ATOM 699 O O . LEU A 1 86 ? 10.378 -0.407 -9.529 1.00 96.38 86 LEU A O 1
ATOM 703 N N . TRP A 1 87 ? 10.295 0.090 -7.334 1.00 95.38 87 TRP A N 1
ATOM 704 C CA . TRP A 1 87 ? 11.450 0.987 -7.341 1.00 95.38 87 TRP A CA 1
ATOM 705 C C . TRP A 1 87 ? 12.735 0.248 -7.720 1.00 95.38 87 TRP A C 1
ATOM 707 O O . TRP A 1 87 ? 13.480 0.687 -8.601 1.00 95.38 87 TRP A O 1
ATOM 717 N N . ASP A 1 88 ? 12.966 -0.915 -7.115 1.00 95.06 88 ASP A N 1
ATOM 718 C CA . ASP A 1 88 ? 14.114 -1.770 -7.419 1.00 95.06 88 ASP A CA 1
ATOM 719 C C . ASP A 1 88 ? 14.118 -2.248 -8.870 1.00 95.06 88 ASP A C 1
ATOM 721 O O . ASP A 1 88 ? 15.162 -2.237 -9.534 1.00 95.06 88 ASP A O 1
ATOM 725 N N . LEU A 1 89 ? 12.949 -2.628 -9.388 1.00 92.12 89 LEU A N 1
ATOM 726 C CA . LEU A 1 89 ? 12.788 -3.036 -10.778 1.00 92.12 89 LEU A CA 1
ATOM 727 C C . LEU A 1 89 ? 13.070 -1.877 -11.743 1.00 92.12 89 LEU A C 1
ATOM 729 O O . LEU A 1 89 ? 13.797 -2.059 -12.723 1.00 92.12 89 LEU A O 1
ATOM 733 N N . ALA A 1 90 ? 12.532 -0.688 -11.464 1.00 89.75 90 ALA A N 1
ATOM 734 C CA . ALA A 1 90 ? 12.747 0.500 -12.285 1.00 89.75 90 ALA A CA 1
ATOM 735 C C . ALA A 1 90 ? 14.229 0.904 -12.318 1.00 89.75 90 ALA A C 1
ATOM 737 O O . ALA A 1 90 ? 14.776 1.161 -13.394 1.00 89.75 90 ALA A O 1
ATOM 738 N N . ARG A 1 91 ? 14.901 0.876 -11.162 1.00 88.38 91 ARG A N 1
ATOM 739 C CA . ARG A 1 91 ? 16.339 1.141 -11.035 1.00 88.38 91 ARG A CA 1
ATOM 740 C C . ARG A 1 91 ? 17.180 0.127 -11.810 1.00 88.38 91 ARG A C 1
ATOM 742 O O . ARG A 1 91 ? 17.988 0.519 -12.645 1.00 88.38 91 ARG A O 1
ATOM 749 N N . SER A 1 92 ? 16.915 -1.166 -11.628 1.00 87.25 92 SER A N 1
ATOM 750 C CA . SER A 1 92 ? 17.623 -2.238 -12.345 1.00 87.25 92 SER A CA 1
ATOM 751 C C . SER A 1 92 ? 17.446 -2.126 -13.866 1.00 87.25 92 SER A C 1
ATOM 753 O O . SER A 1 92 ? 18.380 -2.359 -14.635 1.00 87.25 92 SER A O 1
ATOM 755 N N . GLY A 1 93 ? 16.247 -1.740 -14.316 1.00 84.19 93 GLY A N 1
ATOM 756 C CA . GLY A 1 93 ? 15.961 -1.476 -15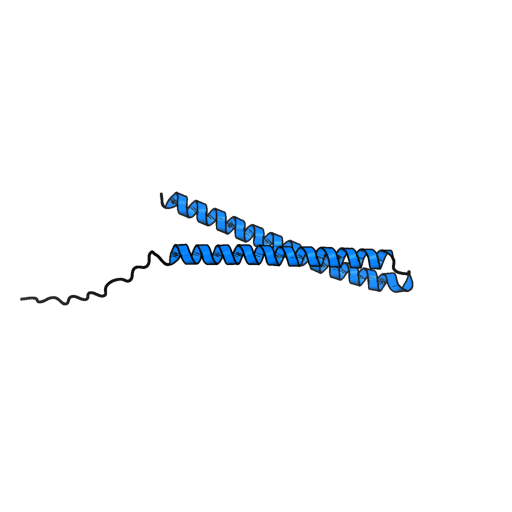.723 1.00 84.19 93 GLY A CA 1
ATOM 757 C C . GLY A 1 93 ? 16.737 -0.276 -16.270 1.00 84.19 93 GLY A C 1
ATOM 758 O O . GLY A 1 93 ? 17.279 -0.355 -17.374 1.00 84.19 93 GLY A O 1
ATOM 759 N N . HIS A 1 94 ? 16.831 0.812 -15.503 1.00 82.62 94 HIS A N 1
ATOM 760 C CA . HIS A 1 94 ? 17.624 1.986 -15.868 1.00 82.62 94 HIS A CA 1
ATOM 761 C C . HIS A 1 94 ? 19.115 1.643 -16.014 1.00 82.62 94 HIS A C 1
ATOM 763 O O . HIS A 1 94 ? 19.713 1.938 -17.052 1.00 82.62 94 HIS A O 1
ATOM 769 N N . ASP A 1 95 ? 19.684 0.939 -15.035 1.00 83.69 95 ASP A N 1
ATOM 770 C CA . ASP A 1 95 ? 21.097 0.548 -15.030 1.00 83.69 95 ASP A CA 1
ATOM 771 C C . ASP A 1 95 ? 21.436 -0.372 -16.213 1.00 83.69 95 ASP A C 1
ATOM 773 O O . ASP A 1 95 ? 22.433 -0.174 -16.914 1.00 83.69 95 ASP A O 1
ATOM 777 N N . ALA A 1 96 ? 20.562 -1.341 -16.512 1.00 80.44 96 ALA A N 1
ATOM 778 C CA . ALA A 1 96 ? 20.725 -2.230 -17.660 1.00 80.44 96 ALA A CA 1
ATOM 779 C C . ALA A 1 96 ? 20.686 -1.475 -19.002 1.00 80.44 96 ALA A C 1
ATOM 781 O O . ALA A 1 96 ? 21.421 -1.810 -19.937 1.00 80.44 96 ALA A O 1
ATOM 782 N N . LEU A 1 97 ? 19.841 -0.444 -19.116 1.00 79.12 97 LEU A N 1
ATOM 783 C CA . LEU A 1 97 ? 19.783 0.408 -20.305 1.00 79.12 97 LEU A CA 1
ATOM 784 C C . LEU A 1 97 ? 21.051 1.257 -20.458 1.00 79.12 97 LEU A C 1
ATOM 786 O O . LEU A 1 97 ? 21.555 1.370 -21.579 1.00 79.12 97 LEU A O 1
ATOM 790 N N . ALA A 1 98 ? 21.574 1.807 -19.361 1.00 78.81 98 ALA A N 1
ATOM 791 C CA . ALA A 1 98 ? 22.812 2.582 -19.354 1.00 78.81 98 ALA A CA 1
ATOM 792 C C . ALA A 1 98 ? 24.024 1.724 -19.761 1.00 78.81 98 ALA A C 1
ATOM 794 O O . ALA A 1 98 ? 24.786 2.114 -20.649 1.00 78.81 98 ALA A O 1
ATOM 795 N N . ALA A 1 99 ? 24.156 0.514 -19.205 1.00 77.44 99 ALA A N 1
ATOM 796 C CA . ALA A 1 99 ? 25.222 -0.424 -19.566 1.00 77.44 99 ALA A CA 1
ATOM 797 C C . ALA A 1 99 ? 25.168 -0.826 -21.052 1.00 77.44 99 ALA A C 1
ATOM 799 O O . ALA A 1 99 ? 26.186 -0.839 -21.744 1.00 77.44 99 ALA A O 1
ATOM 800 N N . ALA A 1 100 ? 23.970 -1.094 -21.583 1.00 78.12 100 ALA A N 1
ATOM 801 C CA . ALA A 1 100 ? 23.796 -1.436 -22.994 1.00 78.12 100 ALA A CA 1
ATOM 802 C C . ALA A 1 100 ? 24.164 -0.286 -23.950 1.00 78.12 100 ALA A C 1
ATOM 804 O O . ALA A 1 100 ? 24.600 -0.549 -25.070 1.00 78.12 100 ALA A O 1
ATOM 805 N N . ALA A 1 101 ? 23.990 0.972 -23.534 1.00 76.56 101 ALA A N 1
ATOM 806 C CA . ALA A 1 101 ? 24.403 2.133 -24.321 1.00 76.56 101 ALA A CA 1
ATOM 807 C C . ALA A 1 101 ? 25.934 2.302 -24.337 1.00 76.56 101 ALA A C 1
ATOM 809 O O . ALA A 1 101 ? 26.501 2.621 -25.382 1.00 76.56 101 ALA A O 1
ATOM 810 N N . ALA A 1 102 ? 26.604 2.017 -23.215 1.00 79.19 102 ALA A N 1
ATOM 811 C CA . ALA A 1 102 ? 28.061 2.087 -23.103 1.00 79.19 102 ALA A CA 1
ATOM 812 C C . ALA A 1 102 ? 28.782 1.014 -23.939 1.00 79.19 102 ALA A C 1
ATOM 814 O O . ALA A 1 102 ? 29.821 1.295 -24.517 1.00 79.19 102 ALA A O 1
ATOM 815 N N . HIS A 1 103 ? 28.219 -0.195 -24.056 1.00 71.56 103 HIS A N 1
ATOM 816 C CA . HIS A 1 103 ? 28.781 -1.272 -24.890 1.00 71.56 103 HIS A CA 1
ATOM 817 C C . HIS A 1 103 ? 28.528 -1.113 -26.397 1.00 71.56 103 HIS A C 1
ATOM 819 O O . HIS A 1 103 ? 29.106 -1.850 -27.194 1.00 71.56 103 HIS A O 1
ATOM 825 N N . ALA A 1 104 ? 27.627 -0.211 -26.791 1.00 63.41 104 ALA A N 1
ATOM 826 C CA . ALA A 1 104 ? 27.321 0.076 -28.192 1.00 63.41 104 ALA A CA 1
ATOM 827 C C . ALA A 1 104 ? 28.131 1.259 -28.761 1.00 63.41 104 ALA A C 1
ATOM 829 O O . ALA A 1 104 ? 27.955 1.583 -29.937 1.00 63.41 104 ALA A O 1
ATOM 830 N N . SER A 1 105 ? 28.962 1.899 -27.928 1.00 53.34 105 SER A N 1
ATOM 831 C CA . SER A 1 105 ? 29.868 3.006 -28.273 1.00 53.34 105 SER A CA 1
ATOM 832 C C . SER A 1 105 ? 31.303 2.503 -28.383 1.00 53.34 105 SER A C 1
ATOM 834 O O . SER A 1 105 ? 32.031 3.033 -29.249 1.00 53.34 105 SER A O 1
#

Foldseek 3Di:
DDDDDDDDPPDDDPPPVVVVVVVVVLVVLVVQLVVLVVQLVVLVVQLVVLVVCLVPDDPVCNVVSVVSSVVSVVSNVVSVVSSVVSVVVSVVSVVVVVVVVVVVD

Radius of gyration: 26.69 Å; chains: 1; bounding box: 45×28×96 Å

pLDDT: mean 84.71, std 18.09, range [41.06, 98.75]

Sequence (105 aa):
MSTQQQDSTTARPATRTRPRKRLELAEIGIRLLDEAHVVWQRAEFDCELALEAWYQASPRASTDRYLSYRAALDREQAAARDLERLWDLARSGHDALAAAAAHAS